Protein AF-A0A822D152-F1 (afdb_monomer_lite)

Structure (mmCIF, N/CA/C/O backbone):
data_AF-A0A822D152-F1
#
_entry.id   AF-A0A822D152-F1
#
loop_
_atom_site.group_PDB
_atom_site.id
_atom_site.type_symbol
_atom_site.label_atom_id
_atom_site.label_alt_id
_atom_site.label_comp_id
_atom_site.label_asym_id
_atom_site.label_entity_id
_atom_site.label_seq_id
_atom_site.pdbx_PDB_ins_code
_atom_site.Cartn_x
_atom_site.Cartn_y
_atom_site.Cartn_z
_atom_site.occupancy
_atom_site.B_iso_or_equiv
_atom_site.auth_seq_id
_atom_site.auth_comp_id
_atom_site.auth_asym_id
_atom_site.auth_atom_id
_atom_site.pdbx_PDB_model_num
ATOM 1 N N . SER A 1 1 ? -5.595 -5.516 20.915 1.00 76.88 1 SER A N 1
ATOM 2 C CA . SER A 1 1 ? -5.319 -5.313 19.476 1.00 76.88 1 SER A CA 1
ATOM 3 C C . SER A 1 1 ? -4.880 -3.871 19.239 1.00 76.88 1 SER A C 1
ATOM 5 O O . SER A 1 1 ? -5.168 -3.021 20.079 1.00 76.88 1 SER A O 1
ATOM 7 N N . PHE A 1 2 ? -4.199 -3.576 18.123 1.00 82.44 2 PHE A N 1
ATOM 8 C CA . PHE A 1 2 ? -3.876 -2.193 17.722 1.00 82.44 2 PHE A CA 1
ATOM 9 C C . PHE A 1 2 ? -5.139 -1.333 17.579 1.00 82.44 2 PHE A C 1
ATOM 11 O O . PHE A 1 2 ? -5.179 -0.224 18.100 1.00 82.44 2 PHE A O 1
ATOM 18 N N . ALA A 1 3 ? -6.208 -1.898 17.010 1.00 87.75 3 ALA A N 1
ATOM 19 C CA . ALA A 1 3 ? -7.520 -1.257 16.957 1.00 87.75 3 ALA A CA 1
ATOM 20 C C . ALA A 1 3 ? -8.032 -0.839 18.349 1.00 87.75 3 ALA A C 1
ATOM 22 O O . ALA A 1 3 ? -8.469 0.293 18.529 1.00 87.75 3 ALA A O 1
ATOM 23 N N . GLN A 1 4 ? -7.900 -1.698 19.370 1.00 89.94 4 GLN A N 1
ATOM 24 C CA . GLN A 1 4 ? -8.319 -1.342 20.730 1.00 89.94 4 GLN A CA 1
ATOM 25 C C . GLN A 1 4 ? -7.484 -0.197 21.312 1.00 89.94 4 GLN A C 1
ATOM 27 O O . GLN A 1 4 ? -8.028 0.668 21.990 1.00 89.94 4 GLN A O 1
ATOM 32 N N . LYS A 1 5 ? -6.173 -0.169 21.035 1.00 92.06 5 LYS A N 1
ATOM 33 C CA . LYS A 1 5 ? -5.300 0.939 21.446 1.00 92.06 5 LYS A CA 1
ATOM 34 C C . LYS A 1 5 ? -5.755 2.253 20.803 1.00 92.06 5 LYS A C 1
ATOM 36 O O . LYS A 1 5 ? -5.879 3.253 21.504 1.00 92.06 5 LYS A O 1
ATOM 41 N N . ASN A 1 6 ? -6.076 2.231 19.509 1.00 91.38 6 ASN A N 1
ATOM 42 C CA . ASN A 1 6 ? -6.597 3.393 18.788 1.00 91.38 6 ASN A CA 1
ATOM 43 C C . ASN A 1 6 ? -7.934 3.867 19.375 1.00 91.38 6 ASN A C 1
ATOM 45 O O . ASN A 1 6 ? -8.092 5.054 19.649 1.00 91.38 6 ASN A O 1
ATOM 49 N N . ILE A 1 7 ? -8.858 2.947 19.665 1.00 92.50 7 ILE A N 1
ATOM 50 C CA . ILE A 1 7 ? -10.132 3.268 20.326 1.00 92.50 7 ILE A CA 1
ATOM 51 C C . ILE A 1 7 ? -9.895 3.898 21.702 1.00 92.50 7 ILE A C 1
ATOM 53 O O . ILE A 1 7 ? -10.500 4.923 22.010 1.00 92.50 7 ILE A O 1
ATOM 57 N N . CYS A 1 8 ? -8.998 3.333 22.517 1.00 91.75 8 CYS A N 1
ATOM 58 C CA . CYS A 1 8 ? -8.654 3.888 23.827 1.00 91.75 8 CYS A CA 1
ATOM 59 C C . CYS A 1 8 ? -8.114 5.322 23.723 1.00 91.75 8 CYS A C 1
ATOM 61 O O . CYS A 1 8 ? -8.504 6.172 24.522 1.00 91.75 8 CYS A O 1
ATOM 63 N N . ASN A 1 9 ? -7.277 5.603 22.722 1.00 92.94 9 ASN A N 1
ATOM 64 C CA . AS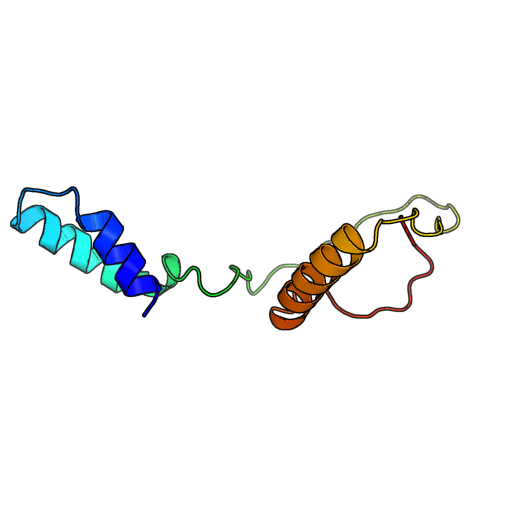N A 1 9 ? -6.756 6.948 22.473 1.00 92.94 9 ASN A CA 1
ATOM 65 C C . ASN A 1 9 ? -7.872 7.925 22.063 1.00 92.94 9 ASN A C 1
ATOM 67 O O . ASN A 1 9 ? -7.909 9.049 22.554 1.00 92.94 9 ASN A O 1
ATOM 71 N N . LEU A 1 10 ? -8.819 7.489 21.224 1.00 91.88 10 LEU A N 1
ATOM 72 C CA . LEU A 1 10 ? -9.949 8.315 20.774 1.00 91.88 10 LEU A CA 1
ATOM 73 C C . LEU A 1 10 ? -10.904 8.704 21.912 1.00 91.88 10 LEU A C 1
ATOM 75 O O . LEU A 1 10 ? -11.481 9.788 21.886 1.00 91.88 10 LEU A O 1
ATOM 79 N N . ILE A 1 11 ? -11.071 7.841 22.919 1.00 95.19 11 ILE A N 1
ATOM 80 C CA . ILE A 1 11 ? -11.957 8.108 24.066 1.00 95.19 11 ILE A CA 1
ATOM 81 C C . ILE A 1 11 ? -11.240 8.745 25.260 1.00 95.19 11 ILE A C 1
ATOM 83 O O . ILE A 1 11 ? -11.901 9.142 26.221 1.00 95.19 11 ILE A O 1
ATOM 87 N N . GLN A 1 12 ? -9.905 8.816 25.244 1.00 95.56 12 GLN A N 1
ATOM 88 C CA . GLN A 1 12 ? -9.113 9.404 26.325 1.00 95.56 12 GLN A CA 1
ATOM 89 C C . GLN A 1 12 ? -9.528 10.848 26.678 1.00 95.56 12 GLN A C 1
ATOM 91 O O . GLN A 1 12 ? -9.677 11.107 27.873 1.00 95.56 12 GLN A O 1
ATOM 96 N N . PRO A 1 13 ? -9.761 11.770 25.718 1.00 95.88 13 PRO A N 1
ATOM 97 C CA . PRO A 1 13 ? -10.082 13.162 26.045 1.00 95.88 13 PRO A CA 1
ATOM 98 C C . PRO A 1 13 ? -11.507 13.363 26.590 1.00 95.88 13 PRO A C 1
ATOM 100 O O . PRO A 1 13 ? -11.838 14.454 27.047 1.00 95.88 13 PRO A O 1
ATOM 103 N N . ILE A 1 14 ? -12.369 12.339 26.555 1.00 94.94 14 ILE A N 1
ATOM 104 C CA . ILE A 1 14 ? -13.751 12.440 27.035 1.00 94.94 14 ILE A CA 1
ATOM 105 C C . ILE A 1 14 ? -13.767 12.300 28.561 1.00 94.94 14 ILE A C 1
ATOM 107 O O . ILE A 1 14 ? -13.496 11.227 29.104 1.00 94.94 14 ILE A O 1
ATOM 111 N N . THR A 1 15 ? -14.110 13.385 29.252 1.00 95.00 15 THR A N 1
ATOM 112 C CA . THR A 1 15 ? -14.124 13.458 30.723 1.00 95.00 15 THR A CA 1
ATOM 113 C C . THR A 1 15 ? -15.418 12.922 31.336 1.00 95.00 15 THR A C 1
ATOM 115 O O . THR A 1 15 ? -15.393 12.306 32.399 1.00 95.00 15 THR A O 1
ATOM 118 N N . ASN A 1 16 ? -16.560 13.108 30.667 1.00 96.69 16 ASN A N 1
ATOM 119 C CA . ASN A 1 16 ? -17.841 12.581 31.127 1.00 96.69 16 ASN A CA 1
ATOM 120 C C . ASN A 1 16 ? -17.903 11.058 30.927 1.00 96.69 16 ASN A C 1
ATOM 122 O O . ASN A 1 16 ? -17.930 10.571 29.796 1.00 96.69 16 ASN A O 1
ATOM 126 N N . SER A 1 17 ? -17.985 10.312 32.032 1.00 93.31 17 SER A N 1
ATOM 127 C CA . SER A 1 17 ? -17.975 8.842 32.026 1.00 93.31 17 SER A CA 1
ATOM 128 C C . SER A 1 17 ? -19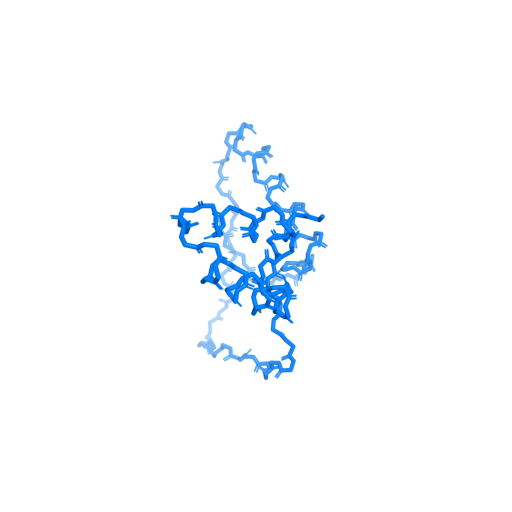.118 8.231 31.200 1.00 93.31 17 SER A C 1
ATOM 130 O O . SER A 1 17 ? -18.892 7.366 30.357 1.00 93.31 17 SER A O 1
ATOM 132 N N . ALA A 1 18 ? -20.343 8.750 31.338 1.00 94.62 18 ALA A N 1
ATOM 133 C CA . ALA A 1 18 ? -21.498 8.226 30.609 1.00 94.62 18 ALA A CA 1
ATOM 134 C C . ALA A 1 18 ? -21.388 8.452 29.090 1.00 94.62 18 ALA A C 1
ATOM 136 O O . ALA A 1 18 ? -21.801 7.602 28.297 1.00 94.62 18 ALA A O 1
ATOM 137 N N . GLN A 1 19 ? -20.829 9.588 28.664 1.00 93.75 19 GLN A N 1
ATOM 138 C CA . GLN A 1 19 ? -20.549 9.849 27.249 1.00 93.75 19 GLN A CA 1
ATOM 139 C C . GLN A 1 19 ? -19.407 8.972 26.739 1.00 93.75 19 GLN A C 1
ATOM 141 O O . GLN A 1 19 ? -19.530 8.382 25.666 1.00 93.75 19 GLN A O 1
ATOM 146 N N . LYS A 1 20 ? -18.333 8.837 27.522 1.00 96.44 20 LYS A N 1
ATOM 147 C CA . LYS A 1 20 ? -17.186 7.986 27.198 1.00 96.44 20 LYS A CA 1
ATOM 148 C C . LYS A 1 20 ? -17.617 6.545 26.950 1.00 96.44 20 LYS A C 1
ATOM 150 O O . LYS A 1 20 ? -17.244 5.970 25.931 1.00 96.44 20 LYS A O 1
ATOM 155 N N . ASP A 1 21 ? -18.469 6.001 27.813 1.00 95.38 21 ASP A N 1
ATOM 156 C CA . ASP A 1 21 ? -19.002 4.646 27.670 1.00 95.38 21 ASP A CA 1
ATOM 157 C C . ASP A 1 21 ? -19.896 4.492 26.438 1.00 95.38 21 ASP A C 1
ATOM 159 O O . ASP A 1 21 ? -19.802 3.490 25.725 1.00 95.38 21 ASP A O 1
ATOM 163 N N . LYS A 1 22 ? -20.754 5.482 26.156 1.00 95.69 22 LYS A N 1
ATOM 164 C CA . LYS A 1 22 ? -21.596 5.481 24.949 1.00 95.69 22 LYS A CA 1
ATOM 165 C C . LYS A 1 22 ? -20.743 5.479 23.682 1.00 95.69 22 LYS A C 1
ATOM 167 O O . LYS A 1 22 ? -20.967 4.648 22.804 1.00 95.69 22 LYS A O 1
ATOM 172 N N . VAL A 1 23 ? -19.749 6.363 23.607 1.00 94.44 23 VAL A N 1
ATOM 173 C CA . VAL A 1 23 ? -18.839 6.461 22.459 1.00 94.44 23 VAL A CA 1
ATOM 174 C C . VAL A 1 23 ? -18.012 5.187 22.323 1.00 94.44 23 VAL A C 1
ATOM 176 O O . VAL A 1 23 ? -17.965 4.612 21.238 1.00 94.44 23 VAL A O 1
ATOM 179 N N . LYS A 1 24 ? -17.438 4.681 23.420 1.00 94.88 24 LYS A N 1
ATOM 180 C CA . LYS A 1 24 ? -16.656 3.440 23.420 1.00 94.88 24 LYS A CA 1
ATOM 181 C C . LYS A 1 24 ? -17.456 2.267 22.852 1.00 94.88 24 LYS A C 1
ATOM 183 O O . LYS A 1 24 ? -16.937 1.558 22.000 1.00 94.88 24 LYS A O 1
ATOM 188 N N . ARG A 1 25 ? -18.726 2.096 23.243 1.00 95.75 25 ARG A N 1
ATOM 189 C CA . ARG A 1 25 ? -19.587 1.029 22.691 1.00 95.75 25 ARG A CA 1
ATOM 190 C C . ARG A 1 25 ? -19.781 1.147 21.180 1.00 95.75 25 ARG A C 1
ATOM 192 O O . ARG A 1 25 ? -19.768 0.130 20.492 1.00 95.75 25 ARG A O 1
ATOM 199 N N . VAL A 1 26 ? -19.966 2.363 20.661 1.00 95.56 26 VAL A N 1
ATOM 200 C CA . VAL A 1 26 ? -20.095 2.593 19.211 1.00 95.56 26 VAL A CA 1
ATOM 201 C C . VAL A 1 26 ? -18.784 2.262 18.498 1.00 95.56 26 VAL A C 1
ATOM 203 O O . VAL A 1 26 ? -18.798 1.545 17.500 1.00 95.56 26 VAL A O 1
ATOM 206 N N . LEU A 1 27 ? -17.651 2.725 19.028 1.00 94.44 27 LEU A N 1
ATOM 207 C CA . LEU A 1 27 ? -16.335 2.458 18.447 1.00 94.44 27 LEU A CA 1
ATOM 208 C C . LEU A 1 27 ? -15.990 0.963 18.473 1.00 94.44 27 LEU A C 1
ATOM 210 O O . LEU A 1 27 ? -15.544 0.431 17.460 1.00 94.44 27 LEU A O 1
ATOM 214 N N . ASP A 1 28 ? -16.268 0.272 19.581 1.00 94.00 28 ASP A N 1
ATOM 215 C CA . ASP A 1 28 ? -16.061 -1.175 19.712 1.00 94.00 28 ASP A CA 1
ATOM 216 C C . ASP A 1 28 ? -16.953 -1.950 18.713 1.00 94.00 28 ASP A C 1
ATOM 218 O O . ASP A 1 28 ? -16.485 -2.884 18.060 1.00 94.00 28 ASP A O 1
ATOM 222 N N . LYS A 1 29 ? -18.213 -1.528 18.500 1.00 95.75 29 LYS A N 1
ATOM 223 C CA . LYS A 1 29 ? -19.110 -2.122 17.483 1.00 95.75 29 LYS A CA 1
ATOM 224 C C . LYS A 1 29 ? -18.541 -2.008 16.063 1.00 95.75 29 LYS A C 1
ATOM 226 O O . LYS A 1 29 ? -18.778 -2.882 15.230 1.00 95.75 29 LYS A O 1
ATOM 231 N N . HIS A 1 30 ? -17.781 -0.950 15.794 1.00 92.88 30 HIS A N 1
ATOM 232 C CA . HIS A 1 30 ? -17.154 -0.674 14.504 1.00 92.88 30 HIS A CA 1
ATOM 233 C C . HIS A 1 30 ? -15.624 -0.830 14.542 1.00 92.88 30 HIS A C 1
ATOM 235 O O . HIS A 1 30 ? -14.928 -0.216 13.737 1.00 92.88 30 HIS A O 1
ATOM 241 N N . VAL A 1 31 ? -15.094 -1.692 15.423 1.00 91.81 31 VAL A N 1
ATOM 242 C CA . VAL A 1 31 ? -13.646 -1.845 15.679 1.00 91.81 31 VAL A CA 1
ATOM 243 C C . VAL A 1 31 ? -12.806 -2.062 14.419 1.00 91.81 31 VAL A C 1
ATOM 245 O O . VAL A 1 31 ? -11.681 -1.577 14.337 1.00 91.81 31 VAL A O 1
ATOM 248 N N . LYS A 1 32 ? -13.368 -2.729 13.403 1.00 87.94 32 LYS A N 1
ATOM 249 C CA . LYS A 1 32 ? -12.698 -2.984 12.120 1.00 87.94 32 LYS A CA 1
ATOM 250 C C . LYS A 1 32 ? -12.325 -1.703 11.366 1.00 87.94 32 LYS A C 1
ATOM 252 O O . LYS A 1 32 ? -11.336 -1.714 10.650 1.00 87.94 32 LYS A O 1
ATOM 257 N N . LEU A 1 33 ? -13.078 -0.610 11.533 1.00 87.19 33 LEU A N 1
ATOM 258 C CA . LEU A 1 33 ? -12.779 0.680 10.892 1.00 87.19 33 LEU A CA 1
ATOM 259 C C . LEU A 1 33 ? -11.555 1.377 11.502 1.00 87.19 33 LEU A C 1
ATOM 261 O O . LEU A 1 33 ? -10.978 2.259 10.878 1.00 87.19 33 LEU A O 1
ATOM 265 N N . PHE A 1 34 ? -11.171 0.991 12.719 1.00 88.25 34 PHE A N 1
ATOM 266 C CA . PHE A 1 34 ? -10.057 1.582 13.465 1.00 88.25 34 PHE A CA 1
ATOM 267 C C . PHE A 1 34 ? -8.826 0.671 13.497 1.00 88.25 34 PHE A C 1
ATOM 269 O O . PHE A 1 34 ? -7.850 0.960 14.200 1.00 88.25 34 PHE A O 1
ATOM 276 N N . ASP A 1 35 ? -8.872 -0.438 12.758 1.00 86.69 35 ASP A N 1
ATOM 277 C CA . ASP A 1 35 ? -7.732 -1.318 12.582 1.00 86.69 35 ASP A CA 1
ATOM 278 C C . ASP A 1 35 ? -6.785 -0.744 11.526 1.00 86.69 35 ASP A C 1
ATOM 280 O O . ASP A 1 35 ? -7.013 -0.855 10.328 1.00 86.69 35 ASP A O 1
ATOM 284 N N . THR A 1 36 ? -5.708 -0.120 11.993 1.00 85.31 36 THR A N 1
ATOM 285 C CA . THR A 1 36 ? -4.663 0.458 11.140 1.00 85.31 36 THR A CA 1
ATOM 286 C C . THR A 1 36 ? -3.531 -0.526 10.853 1.00 85.31 36 THR A C 1
ATOM 288 O O . THR A 1 36 ? -2.495 -0.120 10.339 1.00 85.31 36 THR A O 1
ATOM 291 N N . THR A 1 37 ? -3.665 -1.802 11.236 1.00 85.38 37 THR A N 1
ATOM 292 C CA . THR A 1 37 ? -2.614 -2.809 10.990 1.00 85.38 37 THR A CA 1
ATOM 293 C C . THR A 1 37 ? -2.574 -3.285 9.546 1.00 85.38 37 THR A C 1
ATOM 295 O O . THR A 1 37 ? -1.604 -3.922 9.141 1.00 85.38 37 THR A O 1
ATOM 298 N N . LYS A 1 38 ? -3.632 -3.006 8.783 1.00 83.25 38 LYS A N 1
ATOM 299 C CA . LYS A 1 38 ? -3.766 -3.394 7.385 1.00 83.25 38 LYS A CA 1
ATOM 300 C C . LYS A 1 38 ? -4.291 -2.212 6.578 1.00 83.25 38 LYS A C 1
ATOM 302 O O . LYS A 1 38 ? -5.122 -1.458 7.089 1.00 83.25 38 LYS A O 1
ATOM 307 N N . PRO A 1 39 ? -3.854 -2.058 5.322 1.00 85.19 39 PRO A N 1
ATOM 308 C CA . PRO A 1 39 ? -4.469 -1.106 4.420 1.00 85.19 39 PRO A CA 1
ATOM 309 C C . PRO A 1 39 ? -5.923 -1.502 4.147 1.00 85.19 39 PRO A C 1
ATOM 311 O O . PRO A 1 39 ? -6.276 -2.683 4.086 1.00 85.19 39 PRO A O 1
ATOM 314 N N . THR A 1 40 ? -6.775 -0.499 3.959 1.00 84.19 40 THR A N 1
ATOM 315 C CA . THR A 1 40 ? -8.159 -0.715 3.538 1.00 84.19 40 THR A CA 1
ATOM 316 C C . THR A 1 40 ? -8.177 -1.162 2.082 1.00 84.19 40 THR A C 1
ATOM 318 O O . THR A 1 40 ? -7.869 -0.378 1.187 1.00 84.19 40 THR A O 1
ATOM 321 N N . ILE A 1 41 ? -8.577 -2.409 1.839 1.00 81.88 41 ILE A N 1
ATOM 322 C CA . ILE A 1 41 ? -8.772 -2.953 0.492 1.00 81.88 41 ILE A CA 1
ATOM 323 C C . ILE A 1 41 ? -10.273 -2.987 0.208 1.00 81.88 41 ILE A C 1
ATOM 325 O O . ILE A 1 41 ? -11.044 -3.624 0.927 1.00 81.88 41 ILE A O 1
ATOM 329 N N . VAL A 1 42 ? -10.698 -2.275 -0.835 1.00 82.00 42 VAL A N 1
ATOM 330 C CA . VAL A 1 42 ? -12.098 -2.272 -1.269 1.00 82.00 42 VAL A CA 1
ATOM 331 C C . VAL A 1 42 ? -12.386 -3.575 -2.012 1.00 82.00 42 VAL A C 1
ATOM 333 O O . VAL A 1 42 ? -11.707 -3.909 -2.979 1.00 82.00 42 VAL A O 1
ATOM 336 N N . ILE A 1 43 ? -13.409 -4.304 -1.571 1.00 79.69 43 ILE A N 1
ATOM 337 C CA . ILE A 1 43 ? -13.927 -5.488 -2.268 1.00 79.69 43 ILE A CA 1
ATOM 338 C C . ILE A 1 43 ? -15.007 -5.082 -3.281 1.00 79.69 43 ILE A C 1
ATOM 340 O O . ILE A 1 43 ? -15.664 -4.057 -3.111 1.00 79.69 43 ILE A O 1
ATOM 344 N N . ASN A 1 44 ? -15.219 -5.899 -4.318 1.00 82.00 44 ASN A N 1
ATOM 345 C CA . ASN A 1 44 ? -16.239 -5.690 -5.361 1.00 82.00 44 ASN A CA 1
ATOM 346 C C . ASN A 1 44 ? -16.053 -4.419 -6.210 1.00 82.00 44 ASN A C 1
ATOM 348 O O . ASN A 1 44 ? -17.022 -3.793 -6.642 1.00 82.00 44 ASN A O 1
ATOM 352 N N . VAL A 1 45 ? -14.804 -4.041 -6.479 1.00 83.88 45 VAL A N 1
ATOM 353 C CA . VAL A 1 45 ? -14.495 -2.939 -7.397 1.00 83.88 45 VAL A CA 1
ATOM 354 C C . VAL A 1 45 ? -14.661 -3.398 -8.845 1.00 83.88 45 VAL A C 1
ATOM 356 O O . VAL A 1 45 ? -14.169 -4.458 -9.234 1.00 83.88 45 VAL A O 1
ATOM 359 N N . LYS A 1 46 ? -15.322 -2.583 -9.674 1.00 88.56 46 LYS A N 1
ATOM 360 C CA . LYS A 1 46 ? -15.323 -2.787 -11.127 1.00 88.56 46 LYS A CA 1
AT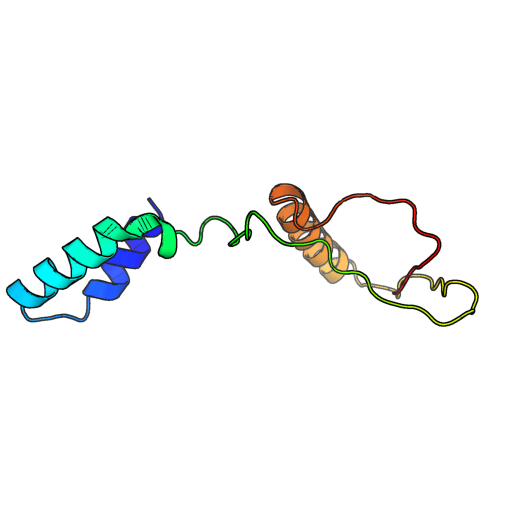OM 361 C C . LYS A 1 46 ? -13.910 -2.507 -11.663 1.00 88.56 46 LYS A C 1
ATOM 363 O O . LYS A 1 46 ? -13.376 -1.443 -11.342 1.00 88.56 46 LYS A O 1
ATOM 368 N N . PRO A 1 47 ? -13.317 -3.393 -12.488 1.00 87.94 47 PRO A N 1
ATOM 369 C CA . PRO A 1 47 ? -12.014 -3.137 -13.091 1.00 87.94 47 PRO A CA 1
ATOM 370 C C . PRO A 1 47 ? -12.001 -1.795 -13.828 1.00 87.94 47 PRO A C 1
ATOM 372 O O . PRO A 1 47 ? -12.856 -1.532 -14.678 1.00 87.94 47 PRO A O 1
ATOM 375 N N . HIS A 1 48 ? -11.044 -0.939 -13.477 1.00 89.44 48 HIS A N 1
ATOM 376 C CA . HIS A 1 48 ? -10.841 0.336 -14.150 1.00 89.44 48 HIS A CA 1
ATOM 377 C C . HIS A 1 48 ? -9.995 0.129 -15.412 1.00 89.44 48 HIS A C 1
ATOM 379 O O . HIS A 1 48 ? -9.004 -0.597 -15.378 1.00 89.44 48 HIS A O 1
ATOM 385 N N . ALA A 1 49 ? -10.380 0.771 -16.516 1.00 93.50 49 ALA A N 1
ATOM 386 C CA . ALA A 1 49 ? -9.636 0.740 -17.770 1.00 93.50 49 ALA A CA 1
ATOM 387 C C . ALA A 1 49 ? -9.116 2.142 -18.095 1.00 93.50 49 ALA A C 1
ATOM 389 O O . ALA A 1 49 ? -9.899 3.089 -18.196 1.00 93.50 49 ALA A O 1
ATOM 390 N N . ILE A 1 50 ? -7.804 2.255 -18.289 1.00 92.56 50 ILE A N 1
ATOM 391 C CA . ILE A 1 50 ? -7.145 3.483 -18.738 1.00 92.56 50 ILE A CA 1
ATOM 392 C C . ILE A 1 50 ? -6.995 3.385 -20.256 1.00 92.56 50 ILE A C 1
ATOM 394 O O . ILE A 1 50 ? -6.377 2.449 -20.759 1.00 92.56 50 ILE A O 1
ATOM 398 N N . LYS A 1 51 ? -7.589 4.328 -20.992 1.00 93.88 51 LYS A N 1
ATOM 399 C CA . LYS A 1 51 ? -7.491 4.370 -22.457 1.00 93.88 51 LYS A CA 1
ATOM 400 C C . LYS A 1 51 ? -6.192 5.057 -22.865 1.00 93.88 51 LYS A C 1
ATOM 402 O O . LYS A 1 51 ? -5.940 6.183 -22.443 1.00 93.88 51 LYS A O 1
ATOM 407 N N . THR A 1 52 ? -5.401 4.396 -23.6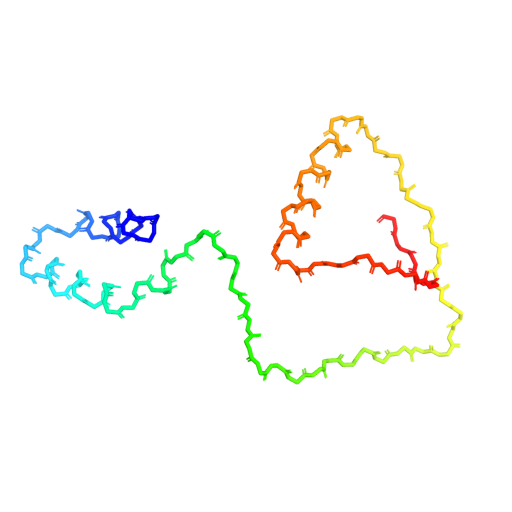99 1.00 91.31 52 THR A N 1
ATOM 408 C CA . THR A 1 52 ? -4.183 4.954 -24.291 1.00 91.31 52 THR A CA 1
ATOM 409 C C . THR A 1 52 ? -4.444 5.415 -25.721 1.00 91.31 52 THR A C 1
ATOM 411 O O . THR A 1 52 ? -5.377 4.954 -26.378 1.00 91.31 52 THR A O 1
ATOM 414 N N . LEU A 1 53 ? -3.614 6.339 -26.198 1.00 94.12 53 LEU A N 1
ATOM 415 C CA . LEU A 1 53 ? -3.513 6.653 -27.622 1.00 94.12 53 LEU A CA 1
ATOM 416 C C . LEU A 1 53 ? -2.677 5.580 -28.335 1.00 94.12 53 LEU A C 1
ATOM 418 O O . LEU A 1 53 ? -2.032 4.756 -27.682 1.00 94.12 53 LEU A O 1
ATOM 422 N N . ASP A 1 54 ? -2.685 5.610 -29.665 1.00 93.75 54 ASP A N 1
ATOM 423 C CA . ASP A 1 54 ? -1.959 4.660 -30.512 1.00 93.75 54 ASP A CA 1
ATOM 424 C C . ASP A 1 54 ? -0.475 5.047 -30.640 1.00 93.75 54 ASP A C 1
ATOM 426 O O . ASP A 1 54 ? -0.008 5.539 -31.666 1.00 93.75 54 ASP A O 1
ATOM 430 N N . TYR A 1 55 ? 0.254 4.904 -29.533 1.00 93.62 55 TYR A N 1
ATOM 431 C CA . TYR A 1 55 ? 1.697 5.122 -29.452 1.00 93.62 55 TYR A CA 1
ATOM 432 C C . TYR A 1 55 ? 2.387 3.896 -28.852 1.00 93.62 55 TYR A C 1
ATOM 434 O O . TYR A 1 55 ? 1.799 3.208 -28.009 1.00 93.62 55 TYR A O 1
ATOM 442 N N . PRO A 1 56 ? 3.653 3.637 -29.225 1.00 93.94 56 PRO A N 1
ATOM 443 C CA . PRO A 1 56 ? 4.429 2.585 -28.592 1.00 93.94 56 PRO A CA 1
ATOM 444 C C . PRO A 1 56 ? 4.582 2.842 -27.080 1.00 93.94 56 PRO A C 1
ATOM 446 O O . PRO A 1 56 ? 4.656 3.998 -26.648 1.00 93.94 56 PRO A O 1
ATOM 449 N N . PRO A 1 57 ? 4.648 1.779 -26.262 1.00 94.94 57 PRO A N 1
ATOM 450 C CA . PRO A 1 57 ? 4.764 1.905 -24.817 1.00 94.94 57 PRO A CA 1
ATOM 451 C C . PRO A 1 57 ? 6.103 2.553 -24.424 1.00 94.94 57 PRO A C 1
ATOM 453 O O . PRO A 1 57 ? 7.158 2.061 -24.830 1.00 94.94 57 PRO A O 1
ATOM 456 N N . PRO A 1 58 ? 6.102 3.643 -23.632 1.00 94.88 58 PRO A N 1
ATOM 457 C CA . PRO A 1 58 ? 7.338 4.227 -23.131 1.00 94.88 58 PRO A CA 1
ATOM 458 C C . PRO A 1 58 ? 8.016 3.289 -22.129 1.00 94.88 58 PRO A C 1
ATOM 460 O O . PRO A 1 58 ? 7.383 2.782 -21.202 1.00 94.88 58 PRO A O 1
ATOM 463 N N . SER A 1 59 ? 9.328 3.116 -22.290 1.00 96.38 59 SER A N 1
ATOM 464 C CA . SER A 1 59 ? 10.161 2.327 -21.386 1.00 96.38 59 SER A CA 1
ATOM 465 C C . SER A 1 59 ? 11.449 3.074 -21.064 1.00 96.38 59 SER A C 1
ATOM 467 O O . SER A 1 59 ? 12.347 3.187 -21.901 1.00 96.38 59 SER A O 1
ATOM 469 N N . SER A 1 60 ? 11.548 3.546 -19.828 1.00 96.81 60 SER A N 1
ATOM 470 C CA . SER A 1 60 ? 12.695 4.292 -19.315 1.00 96.81 60 SER A CA 1
ATOM 471 C C . SER A 1 60 ? 13.446 3.492 -18.255 1.00 96.81 60 SER A C 1
ATOM 473 O O . SER A 1 60 ? 12.854 2.740 -17.484 1.00 96.81 60 SER A O 1
ATOM 475 N N . LYS A 1 61 ? 14.772 3.666 -18.202 1.00 94.81 61 LYS A N 1
ATOM 476 C CA . LYS A 1 61 ? 15.604 3.078 -17.143 1.00 94.81 61 LYS A CA 1
ATOM 477 C C . LYS A 1 61 ? 15.389 3.829 -15.822 1.00 94.81 61 LYS A C 1
ATOM 479 O O . LYS A 1 61 ? 15.299 5.056 -15.875 1.00 94.81 61 LYS A O 1
ATOM 484 N N . PRO A 1 62 ? 15.395 3.140 -14.667 1.00 93.88 62 PRO A N 1
ATOM 485 C CA . PRO A 1 62 ? 15.345 3.792 -13.362 1.00 93.88 62 PRO A CA 1
ATOM 486 C C . PRO A 1 62 ? 16.477 4.801 -13.178 1.00 93.88 62 PRO A C 1
ATOM 488 O O . PRO A 1 62 ? 17.605 4.576 -13.634 1.00 93.88 62 PRO A O 1
ATOM 491 N N . TYR A 1 63 ? 16.194 5.891 -12.468 1.00 94.94 63 TYR A N 1
ATOM 492 C CA . TYR A 1 63 ? 17.238 6.829 -12.067 1.00 94.94 63 TYR A CA 1
ATOM 493 C C . TYR A 1 63 ? 18.178 6.207 -11.035 1.00 94.94 63 TYR A C 1
ATOM 495 O O . TYR A 1 63 ? 17.810 5.319 -10.262 1.00 94.94 63 TYR A O 1
ATOM 503 N N . TYR A 1 64 ? 19.402 6.733 -10.977 1.00 95.38 64 TYR A N 1
ATOM 504 C CA . TYR A 1 64 ? 20.314 6.388 -9.898 1.00 95.38 64 TYR A CA 1
ATOM 505 C C . TYR A 1 64 ? 19.695 6.755 -8.542 1.00 95.38 64 TYR A C 1
ATOM 507 O O . TYR A 1 64 ? 19.261 7.886 -8.321 1.00 95.38 64 TYR A O 1
ATOM 515 N N . SER A 1 65 ? 19.704 5.796 -7.619 1.00 94.81 65 SER A N 1
ATOM 516 C CA . SER A 1 65 ? 19.328 5.998 -6.223 1.00 94.81 65 SER A CA 1
ATOM 517 C C . SER A 1 65 ? 20.505 5.669 -5.322 1.00 94.81 65 SER A C 1
ATOM 519 O O . SER A 1 65 ? 21.210 4.689 -5.544 1.00 94.81 65 SER A O 1
ATOM 521 N N . THR A 1 66 ? 20.703 6.484 -4.287 1.00 97.50 66 THR A N 1
ATOM 522 C CA . THR A 1 66 ? 21.717 6.218 -3.265 1.00 97.50 66 THR A CA 1
ATOM 523 C C . THR A 1 66 ? 21.383 4.930 -2.501 1.00 97.50 66 THR A C 1
ATOM 525 O O . THR A 1 66 ? 20.199 4.604 -2.381 1.00 97.50 66 THR A O 1
ATOM 528 N N . PRO A 1 67 ? 22.371 4.232 -1.910 1.00 97.50 67 PRO A N 1
ATOM 529 C CA . PRO A 1 67 ? 22.118 3.005 -1.146 1.00 97.50 67 PRO A CA 1
ATOM 530 C C . PRO A 1 67 ? 21.043 3.167 -0.059 1.00 97.50 67 PRO A C 1
ATOM 532 O O . PRO A 1 67 ? 20.100 2.389 0.001 1.00 97.50 67 PRO A O 1
ATOM 535 N N . ALA A 1 68 ? 21.081 4.263 0.710 1.00 97.62 68 ALA A N 1
ATOM 536 C CA . ALA A 1 68 ? 20.058 4.545 1.723 1.00 97.62 68 ALA A CA 1
ATOM 537 C C . ALA A 1 68 ? 18.638 4.677 1.135 1.00 97.62 68 ALA A C 1
ATOM 539 O O . ALA A 1 68 ? 17.663 4.255 1.757 1.00 97.62 68 ALA A O 1
ATOM 540 N N . LYS A 1 69 ? 18.505 5.254 -0.070 1.00 96.44 69 LYS A N 1
ATOM 541 C CA . LYS A 1 69 ? 17.212 5.335 -0.764 1.00 96.44 69 LYS A CA 1
ATOM 542 C C . LYS A 1 69 ? 16.770 3.969 -1.277 1.00 96.44 69 LYS A C 1
ATOM 544 O O . LYS A 1 69 ? 15.584 3.667 -1.193 1.00 96.44 69 LYS A O 1
ATOM 549 N N . GLN A 1 70 ? 17.698 3.154 -1.778 1.00 96.31 70 GLN A N 1
ATOM 550 C CA . GLN A 1 70 ? 17.409 1.789 -2.222 1.00 96.31 70 GLN A CA 1
ATOM 551 C C . GLN A 1 70 ? 16.892 0.931 -1.061 1.00 96.31 70 GLN A C 1
ATOM 553 O O . GLN A 1 70 ? 15.860 0.282 -1.208 1.00 96.31 70 GLN A O 1
ATOM 558 N N . ASP A 1 71 ? 17.524 1.013 0.111 1.00 97.56 71 ASP A N 1
ATOM 559 C CA . ASP A 1 71 ? 17.093 0.284 1.310 1.00 97.56 71 ASP A CA 1
ATOM 560 C C . ASP A 1 71 ? 15.703 0.719 1.788 1.00 97.56 71 ASP A C 1
ATOM 562 O O . ASP A 1 71 ? 14.865 -0.110 2.155 1.00 97.56 71 ASP A O 1
ATOM 566 N N . ALA A 1 72 ? 15.433 2.028 1.776 1.00 97.31 72 ALA A N 1
ATOM 567 C CA . ALA A 1 72 ? 14.118 2.558 2.119 1.00 97.31 72 ALA A CA 1
ATOM 568 C C . ALA A 1 72 ? 13.048 2.089 1.120 1.00 97.31 72 ALA A C 1
ATOM 570 O O . ALA A 1 72 ? 11.986 1.614 1.527 1.00 97.31 72 ALA A O 1
ATOM 571 N N . MET A 1 73 ? 13.350 2.161 -0.180 1.00 95.94 73 MET A N 1
ATOM 572 C CA . MET A 1 73 ? 12.449 1.719 -1.244 1.00 95.94 73 MET A CA 1
ATOM 573 C C . MET A 1 73 ? 12.168 0.220 -1.157 1.00 95.94 73 MET A C 1
ATOM 575 O O . MET A 1 73 ? 11.027 -0.206 -1.329 1.00 95.94 73 MET A O 1
ATOM 579 N N . TYR A 1 74 ? 13.185 -0.581 -0.838 1.00 96.62 74 TYR A N 1
ATOM 580 C CA . TYR A 1 74 ? 13.037 -2.016 -0.645 1.00 96.62 74 TYR A CA 1
ATOM 581 C C . TYR A 1 74 ? 12.040 -2.323 0.476 1.00 96.62 74 TYR A C 1
ATOM 583 O O . TYR A 1 74 ? 11.111 -3.097 0.259 1.00 96.62 74 TYR A O 1
ATOM 591 N N . LYS A 1 75 ? 12.163 -1.670 1.640 1.00 97.50 75 LYS A N 1
ATOM 592 C CA . LYS A 1 75 ? 11.231 -1.862 2.768 1.00 97.50 75 LYS A CA 1
ATOM 593 C C . LYS A 1 75 ? 9.787 -1.531 2.387 1.00 97.50 75 LYS A C 1
ATOM 595 O O . LYS A 1 75 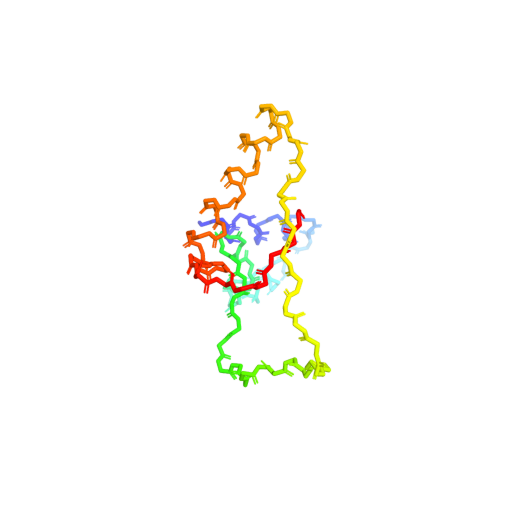? 8.899 -2.335 2.654 1.00 97.50 75 LYS A O 1
ATOM 600 N N . ILE A 1 76 ? 9.573 -0.400 1.712 1.00 96.44 76 ILE A N 1
ATOM 601 C CA . ILE A 1 76 ? 8.244 0.008 1.228 1.00 96.44 76 ILE A CA 1
ATOM 602 C C . ILE A 1 76 ? 7.705 -1.019 0.225 1.00 96.44 76 ILE A C 1
ATOM 604 O O . ILE A 1 76 ? 6.559 -1.445 0.321 1.00 96.44 76 ILE A O 1
ATOM 608 N N . THR A 1 77 ? 8.539 -1.464 -0.715 1.00 96.56 77 THR A N 1
ATOM 609 C CA . THR A 1 77 ? 8.151 -2.456 -1.729 1.00 96.56 77 THR A CA 1
ATOM 610 C C . THR A 1 77 ? 7.727 -3.774 -1.081 1.00 96.56 77 THR A C 1
ATOM 612 O O . THR A 1 77 ? 6.710 -4.340 -1.473 1.00 96.56 77 THR A O 1
ATOM 615 N N . GLN A 1 78 ? 8.459 -4.248 -0.066 1.00 97.31 78 GLN A N 1
ATOM 616 C CA . GLN A 1 78 ? 8.100 -5.462 0.674 1.00 97.31 78 GLN A CA 1
ATOM 617 C C . GLN A 1 78 ? 6.765 -5.319 1.413 1.00 97.31 78 GLN A C 1
ATOM 619 O O . GLN A 1 78 ? 5.952 -6.238 1.369 1.00 97.31 78 GLN A O 1
ATOM 624 N N . GLU A 1 79 ? 6.501 -4.167 2.034 1.00 94.56 79 GLU A N 1
ATOM 625 C CA . GLU A 1 79 ? 5.217 -3.897 2.691 1.00 94.56 79 GLU A CA 1
ATOM 626 C C . GLU A 1 79 ? 4.052 -3.904 1.685 1.00 94.56 79 GLU A C 1
ATOM 628 O O . GLU A 1 79 ? 3.028 -4.551 1.908 1.00 94.56 79 GLU A O 1
ATOM 633 N N . LEU A 1 80 ? 4.220 -3.248 0.533 1.00 94.69 80 LEU A N 1
ATOM 634 C CA . LEU A 1 80 ? 3.200 -3.219 -0.520 1.00 94.69 80 LEU A CA 1
ATOM 635 C C . LEU A 1 80 ? 2.943 -4.607 -1.125 1.00 94.69 80 LEU A C 1
ATOM 637 O O . LEU A 1 80 ? 1.795 -4.932 -1.429 1.00 94.69 80 LEU A O 1
ATOM 641 N N . LEU A 1 81 ? 3.991 -5.421 -1.289 1.00 95.44 81 LEU A N 1
ATOM 642 C CA . LEU A 1 81 ? 3.878 -6.814 -1.731 1.00 95.44 81 LEU A CA 1
ATOM 643 C C . LEU A 1 81 ? 3.153 -7.675 -0.690 1.00 95.44 81 LEU A C 1
ATOM 645 O O . LEU A 1 81 ? 2.272 -8.448 -1.055 1.00 95.44 81 LEU A O 1
ATOM 649 N N . GLN A 1 82 ? 3.482 -7.520 0.597 1.00 94.19 82 GLN A N 1
ATOM 650 C CA . GLN A 1 82 ? 2.846 -8.252 1.697 1.00 94.19 82 GLN A CA 1
ATOM 651 C C . GLN A 1 82 ? 1.330 -8.022 1.744 1.00 94.19 82 GLN A C 1
ATOM 653 O O . GLN A 1 82 ? 0.578 -8.935 2.085 1.00 94.19 82 GLN A O 1
ATOM 658 N N . PHE A 1 83 ? 0.882 -6.809 1.415 1.00 91.75 83 PHE A N 1
ATOM 659 C CA . PHE A 1 83 ? -0.536 -6.453 1.363 1.00 91.75 83 PHE A CA 1
ATOM 660 C C . PHE A 1 83 ? -1.165 -6.578 -0.031 1.00 91.75 83 PHE A C 1
ATOM 662 O O . PHE A 1 83 ? -2.287 -6.113 -0.223 1.00 91.75 83 PHE A O 1
ATOM 669 N N . GLU A 1 84 ? -0.461 -7.182 -0.995 1.00 91.00 84 GLU A N 1
ATOM 670 C CA . GLU A 1 84 ? -0.931 -7.398 -2.372 1.00 91.00 84 GLU A CA 1
ATOM 671 C C . GLU A 1 84 ? -1.369 -6.107 -3.099 1.00 91.00 84 GLU A C 1
ATOM 673 O O . GLU A 1 84 ? -2.158 -6.138 -4.045 1.00 91.00 84 GLU A O 1
ATOM 678 N N . LEU A 1 85 ? -0.838 -4.951 -2.684 1.00 91.50 85 LEU A N 1
ATOM 679 C CA . LEU A 1 85 ? -1.110 -3.653 -3.316 1.00 91.50 85 LEU A CA 1
ATOM 680 C C . LEU A 1 85 ? -0.332 -3.479 -4.627 1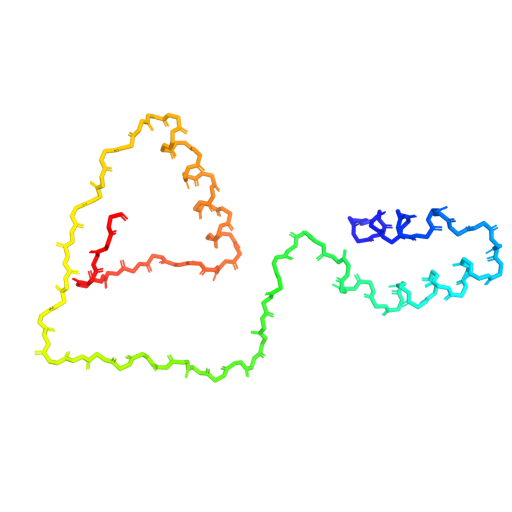.00 91.50 85 LEU A C 1
ATOM 682 O O . LEU A 1 85 ? -0.749 -2.729 -5.509 1.00 91.50 85 LEU A O 1
ATOM 686 N N . ILE A 1 86 ? 0.793 -4.183 -4.755 1.00 94.94 86 ILE A N 1
ATOM 687 C CA . ILE A 1 86 ? 1.567 -4.323 -5.990 1.00 94.94 86 ILE A CA 1
ATOM 688 C C . ILE A 1 86 ? 1.869 -5.801 -6.238 1.00 94.94 86 ILE A C 1
ATOM 690 O O . ILE A 1 86 ? 1.770 -6.633 -5.338 1.00 94.94 86 ILE A O 1
ATOM 694 N N . ARG A 1 87 ? 2.275 -6.131 -7.466 1.00 95.56 87 ARG A N 1
ATOM 695 C CA . ARG A 1 87 ? 2.682 -7.487 -7.850 1.00 95.56 87 ARG A CA 1
ATOM 696 C C . ARG A 1 87 ? 3.808 -7.458 -8.882 1.00 95.56 87 ARG A C 1
ATOM 698 O O . ARG A 1 87 ? 3.865 -6.512 -9.673 1.00 95.56 87 ARG A O 1
ATOM 705 N N . PRO A 1 88 ? 4.656 -8.497 -8.940 1.00 95.56 88 PRO A N 1
ATOM 706 C CA . PRO A 1 88 ? 5.573 -8.684 -10.056 1.00 95.56 88 PRO A CA 1
ATOM 707 C C . PRO A 1 88 ? 4.811 -8.741 -11.383 1.00 95.56 88 PRO A C 1
ATOM 709 O O . PRO A 1 88 ? 3.727 -9.322 -11.472 1.00 95.56 88 PRO A O 1
ATOM 712 N N . SER A 1 89 ? 5.373 -8.133 -12.422 1.00 96.19 89 SER A N 1
ATOM 713 C CA . SER A 1 89 ? 4.820 -8.200 -13.772 1.00 96.19 89 SER A CA 1
ATOM 714 C C . SER A 1 89 ? 5.915 -8.018 -14.815 1.00 96.19 89 SER A C 1
ATOM 716 O O . SER A 1 89 ? 6.963 -7.437 -14.536 1.00 96.19 89 SER A O 1
ATOM 718 N N . TYR A 1 90 ? 5.645 -8.504 -16.021 1.00 96.00 90 TYR A N 1
ATOM 719 C CA . TYR A 1 90 ? 6.426 -8.196 -17.210 1.00 96.00 90 TYR A CA 1
ATOM 720 C C . TYR A 1 90 ? 5.618 -7.194 -18.029 1.00 96.00 90 TYR A C 1
ATOM 722 O O . TYR A 1 90 ? 4.539 -7.523 -18.519 1.00 96.00 90 TYR A O 1
ATOM 730 N N . SER A 1 91 ? 6.108 -5.959 -18.114 1.00 94.44 91 SER A N 1
ATOM 731 C CA . SER A 1 91 ? 5.406 -4.848 -18.753 1.00 94.44 91 SER A CA 1
ATOM 732 C C . SER A 1 91 ? 6.295 -4.215 -19.820 1.00 94.44 91 SER A C 1
ATOM 734 O O . SER A 1 91 ? 7.473 -3.978 -19.553 1.00 94.44 91 SER A O 1
ATOM 736 N N . PRO A 1 92 ? 5.753 -3.899 -21.008 1.00 94.88 92 PRO A N 1
ATOM 737 C CA . PRO A 1 92 ? 6.469 -3.092 -21.987 1.00 94.88 92 PRO A CA 1
ATOM 738 C C . PRO A 1 92 ? 6.494 -1.601 -21.597 1.00 94.88 92 PRO A C 1
ATOM 740 O O . PRO A 1 92 ? 7.274 -0.840 -22.156 1.00 94.88 92 PRO A O 1
ATOM 743 N N . TYR A 1 93 ? 5.652 -1.184 -20.642 1.00 94.94 93 TYR A N 1
ATOM 744 C CA . TYR A 1 93 ? 5.676 0.147 -20.036 1.00 94.94 93 TYR A CA 1
ATOM 745 C C . TYR A 1 93 ? 6.603 0.153 -18.820 1.00 94.94 93 TYR A C 1
ATOM 747 O O . TYR A 1 93 ? 6.421 -0.671 -17.918 1.00 94.94 93 TYR A O 1
ATOM 755 N N . ALA A 1 94 ? 7.528 1.112 -18.760 1.00 95.62 94 ALA A N 1
ATOM 756 C CA . ALA A 1 94 ? 8.391 1.337 -17.603 1.00 95.62 94 ALA A CA 1
ATOM 757 C C . ALA A 1 94 ? 8.650 2.835 -17.387 1.00 95.62 94 ALA A C 1
ATOM 759 O O . ALA A 1 94 ? 9.047 3.550 -18.310 1.00 95.62 94 ALA A O 1
ATOM 760 N N . ALA A 1 95 ? 8.447 3.293 -16.153 1.00 93.44 95 ALA A N 1
ATOM 761 C CA . ALA A 1 95 ? 8.746 4.648 -15.702 1.00 93.44 95 ALA A CA 1
ATOM 762 C C . ALA A 1 95 ? 9.812 4.594 -14.590 1.00 93.44 95 ALA A C 1
ATOM 764 O O . ALA A 1 95 ? 9.856 3.595 -13.866 1.00 93.44 95 ALA A O 1
ATOM 765 N N . PRO A 1 96 ? 10.690 5.608 -14.497 1.00 89.12 96 PRO A N 1
ATOM 766 C CA . PRO A 1 96 ? 11.815 5.610 -13.568 1.00 89.12 96 PRO A CA 1
ATOM 767 C C . PRO A 1 96 ? 11.438 5.928 -12.118 1.00 89.12 96 PRO A C 1
ATOM 769 O O . PRO A 1 96 ? 10.380 6.560 -11.890 1.00 89.12 96 PRO A O 1
#

pLDDT: mean 92.59, std 4.58, range [76.88, 97.62]

Radius of gyration: 21.68 Å; chains: 1; bounding box: 44×22×62 Å

Secondary structure (DSSP, 8-state):
-HHHHHHHHHHTT---HHHHHHHHHHHHHTGGGG-TTS--PPSSPPPP-PPPPSSPPPB-PPPP--HHHHHHHHHHHHHHHHTTSS-----S-B--

Sequence (96 aa):
SFAQKNICNLIQPITNSAQKDKVKRVLDKHVKLFDTTKPTIVINVKPHAIKTLDYPPPSSKPYYSTPAKQDAMYKITQELLQFELIRPSYSPYAAP

InterPro domains:
  IPR043502 DNA/RNA polymerase superfamily [SSF56672] (38-96)

Organism: NCBI:txid392032

Foldseek 3Di:
DQLVVQLCVVLVVPPDPVVSVVSSVVSVVVSVVSPPVADDDDPPDDDDDDDDDPDQADADDDDDDDPVVVVVVVVVVVNCVVRVVDDDDDDSHHDD